Protein AF-A0A945CHH3-F1 (afdb_monomer_lite)

Structure (mmCIF, N/CA/C/O backbone):
data_AF-A0A945CHH3-F1
#
_entry.id   AF-A0A945CHH3-F1
#
loop_
_atom_site.group_PDB
_atom_site.id
_atom_site.type_symbol
_atom_site.label_atom_id
_atom_site.label_alt_id
_atom_site.label_comp_id
_atom_site.label_asym_id
_atom_site.label_entity_id
_atom_site.label_seq_id
_atom_site.pdbx_PDB_ins_code
_atom_site.Cartn_x
_atom_site.Cartn_y
_atom_site.Cartn_z
_atom_site.occupancy
_atom_site.B_iso_or_equiv
_atom_site.auth_seq_id
_atom_site.auth_comp_id
_atom_site.aut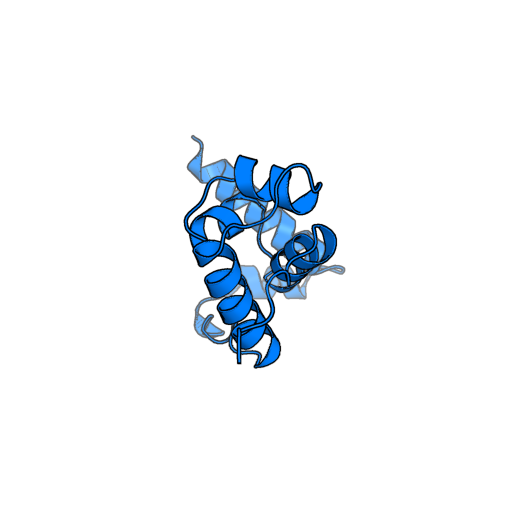h_asym_id
_atom_site.auth_atom_id
_atom_site.pdbx_PDB_model_num
ATOM 1 N N . MET A 1 1 ? 19.514 -19.831 -8.475 1.00 31.45 1 MET A N 1
ATOM 2 C CA . MET A 1 1 ? 18.452 -19.225 -9.308 1.00 31.45 1 MET A CA 1
ATOM 3 C C . MET A 1 1 ? 17.882 -18.049 -8.528 1.00 31.45 1 MET A C 1
ATOM 5 O O . MET A 1 1 ? 17.415 -18.240 -7.414 1.00 31.45 1 MET A O 1
ATOM 9 N N . THR A 1 2 ? 18.075 -16.832 -9.029 1.00 30.88 2 THR A N 1
ATOM 10 C CA . THR A 1 2 ? 17.841 -15.565 -8.314 1.00 30.88 2 THR A CA 1
ATOM 11 C C . THR A 1 2 ? 16.360 -15.191 -8.381 1.00 30.88 2 THR A C 1
ATOM 13 O O . THR A 1 2 ? 15.789 -15.193 -9.466 1.00 30.88 2 THR A O 1
ATOM 16 N N . ALA A 1 3 ? 15.728 -14.904 -7.238 1.00 32.62 3 ALA A N 1
ATOM 17 C CA . ALA A 1 3 ? 14.315 -14.520 -7.172 1.00 32.62 3 ALA A CA 1
ATOM 18 C C . ALA A 1 3 ? 14.031 -13.282 -8.053 1.00 32.62 3 ALA A C 1
ATOM 20 O O . ALA A 1 3 ? 14.854 -12.359 -8.052 1.00 32.62 3 ALA A O 1
ATOM 21 N N . PRO A 1 4 ? 12.901 -13.239 -8.787 1.00 40.56 4 PRO A N 1
ATOM 22 C CA . PRO A 1 4 ? 12.595 -12.145 -9.698 1.00 40.56 4 PRO A CA 1
ATOM 23 C C . PRO A 1 4 ? 12.504 -10.826 -8.926 1.00 40.56 4 PRO A C 1
ATOM 25 O O . PRO A 1 4 ? 11.708 -10.652 -8.003 1.00 40.56 4 PRO A O 1
ATOM 28 N N . ASN A 1 5 ? 13.403 -9.923 -9.294 1.00 51.25 5 ASN A N 1
ATOM 29 C CA . ASN A 1 5 ? 13.473 -8.546 -8.842 1.00 51.25 5 ASN A CA 1
ATOM 30 C C . ASN A 1 5 ? 12.454 -7.738 -9.677 1.00 51.25 5 ASN A C 1
ATOM 32 O O . ASN A 1 5 ? 12.384 -7.965 -10.880 1.00 51.25 5 ASN A O 1
ATOM 36 N N . LEU A 1 6 ? 11.711 -6.816 -9.045 1.00 56.81 6 LEU A N 1
ATOM 37 C CA . LEU A 1 6 ? 10.562 -6.028 -9.556 1.00 56.81 6 LEU A CA 1
ATOM 38 C C . LEU A 1 6 ? 9.204 -6.766 -9.623 1.00 56.81 6 LEU A C 1
ATOM 40 O O . LEU A 1 6 ? 8.948 -7.524 -10.551 1.00 56.81 6 LEU A O 1
ATOM 44 N N . LYS A 1 7 ? 8.277 -6.491 -8.687 1.00 71.69 7 LYS A N 1
ATOM 45 C CA . LYS A 1 7 ? 6.874 -6.960 -8.806 1.00 71.69 7 LYS A CA 1
ATOM 46 C C . LYS A 1 7 ? 5.794 -5.997 -8.283 1.00 71.69 7 LYS A C 1
ATOM 48 O O . LYS A 1 7 ? 4.654 -6.409 -8.125 1.00 71.69 7 LYS A O 1
ATOM 53 N N . TRP A 1 8 ? 6.122 -4.729 -8.025 1.00 91.69 8 TRP A N 1
ATOM 54 C CA . TRP A 1 8 ? 5.135 -3.737 -7.576 1.00 91.69 8 TRP A CA 1
ATOM 55 C C . TRP A 1 8 ? 5.194 -2.491 -8.453 1.00 91.69 8 TRP A C 1
ATOM 57 O O . TRP A 1 8 ? 6.095 -1.668 -8.304 1.00 91.69 8 TRP A O 1
ATOM 67 N N . SER A 1 9 ? 4.259 -2.398 -9.402 1.00 95.06 9 SER A N 1
ATOM 68 C CA . SER A 1 9 ? 4.012 -1.181 -10.179 1.00 95.06 9 SER A CA 1
ATOM 69 C C . SER A 1 9 ? 3.163 -0.194 -9.366 1.00 95.06 9 SER A C 1
ATOM 71 O O . SER A 1 9 ? 2.498 -0.614 -8.415 1.00 95.06 9 SER A O 1
ATOM 73 N N . PRO A 1 10 ? 3.127 1.096 -9.743 1.00 96.69 10 PRO A N 1
ATOM 74 C CA . PRO A 1 10 ? 2.298 2.090 -9.059 1.00 96.69 10 PRO A CA 1
ATOM 75 C C . PRO A 1 10 ? 0.822 1.681 -8.995 1.00 96.69 10 PRO A C 1
ATOM 77 O O . PRO A 1 10 ? 0.209 1.679 -7.929 1.00 96.69 10 PRO A O 1
ATOM 80 N N . THR A 1 11 ? 0.291 1.203 -10.124 1.00 96.12 11 THR A N 1
ATOM 81 C CA . THR A 1 11 ? -1.074 0.679 -10.230 1.00 96.12 11 THR A CA 1
ATOM 82 C C . THR A 1 11 ? -1.301 -0.537 -9.337 1.00 96.12 11 THR A C 1
ATOM 84 O O . THR A 1 11 ? -2.343 -0.620 -8.701 1.00 96.12 11 THR A O 1
ATOM 87 N N . ALA A 1 12 ? -0.335 -1.457 -9.237 1.00 96.12 12 ALA A N 1
ATOM 88 C CA . ALA A 1 12 ? -0.479 -2.639 -8.388 1.00 96.12 12 ALA A CA 1
ATOM 89 C C . ALA A 1 12 ? -0.539 -2.270 -6.897 1.00 96.12 12 ALA A C 1
ATOM 91 O O . ALA A 1 12 ? -1.355 -2.822 -6.166 1.00 96.12 12 ALA A O 1
ATOM 92 N N . VAL A 1 13 ? 0.291 -1.319 -6.447 1.00 97.25 13 VAL A N 1
ATOM 93 C CA . VAL A 1 13 ? 0.260 -0.831 -5.055 1.00 97.25 13 VAL A CA 1
ATOM 94 C C . VAL A 1 13 ? -1.095 -0.196 -4.744 1.00 97.25 13 VAL A C 1
ATOM 96 O O . VAL A 1 13 ? -1.703 -0.522 -3.728 1.00 97.25 13 VAL A O 1
ATOM 99 N N . HIS A 1 14 ? -1.586 0.652 -5.650 1.00 97.19 14 HIS A N 1
ATOM 100 C CA . HIS A 1 14 ? -2.889 1.292 -5.516 1.00 97.19 14 HIS A CA 1
ATOM 101 C C . HIS A 1 14 ? -4.030 0.264 -5.461 1.00 97.19 14 HIS A C 1
ATOM 103 O O . HIS A 1 14 ? -4.859 0.316 -4.560 1.00 97.19 14 HIS A O 1
ATOM 109 N N . GLN A 1 15 ? -4.042 -0.710 -6.374 1.00 95.62 15 GLN A N 1
ATOM 110 C CA . GLN A 1 15 ? -5.064 -1.759 -6.421 1.00 95.62 15 GLN A CA 1
ATOM 111 C C . GLN A 1 15 ? -5.085 -2.616 -5.157 1.00 95.62 15 GLN A C 1
ATOM 113 O O . GLN A 1 15 ? -6.163 -2.860 -4.628 1.00 95.62 15 GLN A O 1
ATOM 118 N N . LEU A 1 16 ? -3.920 -3.031 -4.648 1.00 95.00 16 LEU A N 1
ATOM 119 C CA . LEU A 1 16 ? -3.854 -3.789 -3.398 1.00 95.00 16 LEU A CA 1
ATOM 120 C C . LEU A 1 16 ? -4.462 -2.987 -2.240 1.00 95.00 16 LEU A C 1
ATOM 122 O O . LEU A 1 16 ? -5.230 -3.527 -1.450 1.00 95.00 16 LEU A O 1
ATOM 126 N N . ARG A 1 17 ? -4.156 -1.687 -2.154 1.00 95.62 17 ARG A N 1
ATOM 127 C CA . ARG A 1 17 ? -4.724 -0.820 -1.120 1.00 95.62 17 ARG A CA 1
ATOM 128 C C . ARG A 1 17 ? -6.248 -0.704 -1.233 1.00 95.62 17 ARG A C 1
ATOM 130 O O . ARG A 1 17 ? -6.931 -0.792 -0.214 1.00 95.62 17 ARG A O 1
ATOM 137 N N . GLU A 1 18 ? -6.769 -0.500 -2.442 1.00 91.81 18 GLU A N 1
ATOM 138 C CA . GLU A 1 18 ? -8.215 -0.414 -2.695 1.00 91.81 18 GLU A CA 1
ATOM 139 C C . GLU A 1 18 ? -8.924 -1.741 -2.382 1.00 91.81 18 GLU A C 1
ATOM 141 O O . GLU A 1 18 ? -9.955 -1.733 -1.722 1.00 91.81 18 GLU A O 1
ATOM 146 N N . GLN A 1 19 ? -8.337 -2.888 -2.746 1.00 87.31 19 GLN A N 1
ATOM 147 C CA . GLN A 1 19 ? -8.855 -4.217 -2.378 1.00 87.31 19 GLN A CA 1
ATOM 148 C C . GLN A 1 19 ? -8.926 -4.425 -0.863 1.00 87.31 19 GLN A C 1
ATOM 150 O O . GLN A 1 19 ? -9.759 -5.180 -0.370 1.00 87.31 19 GLN A O 1
ATOM 155 N N . MET A 1 20 ? -8.049 -3.753 -0.120 1.00 88.44 20 MET A N 1
ATOM 156 C CA . MET A 1 20 ? -8.048 -3.775 1.335 1.00 88.44 20 MET A CA 1
ATOM 157 C C . MET A 1 20 ? -9.003 -2.742 1.957 1.00 88.44 20 MET A C 1
ATOM 159 O O . MET A 1 20 ? -9.116 -2.708 3.182 1.00 88.44 20 MET A O 1
ATOM 163 N N . ALA A 1 21 ? -9.671 -1.911 1.144 1.00 88.25 21 ALA A N 1
ATOM 164 C CA . ALA A 1 21 ? -10.541 -0.804 1.549 1.00 88.25 21 ALA A CA 1
ATOM 165 C C . ALA A 1 21 ? -9.867 0.208 2.501 1.00 88.25 21 ALA A C 1
ATOM 167 O O . ALA A 1 21 ? -10.501 0.792 3.382 1.00 88.25 21 ALA A O 1
ATOM 168 N N . LEU A 1 22 ? -8.557 0.432 2.339 1.00 86.25 22 LEU A N 1
ATOM 169 C CA . LEU A 1 22 ? -7.779 1.313 3.212 1.00 86.25 22 LEU A CA 1
ATOM 170 C C . LEU A 1 22 ? -7.487 2.667 2.565 1.00 86.25 22 LEU A C 1
ATOM 172 O O . LEU A 1 22 ? -7.137 2.766 1.391 1.00 86.25 22 LEU A O 1
ATOM 176 N N . SER A 1 23 ? -7.500 3.735 3.367 1.00 89.31 23 SER A N 1
ATOM 177 C CA . SER A 1 23 ? -6.889 5.005 2.957 1.00 89.31 23 SER A CA 1
ATOM 178 C C . SER A 1 23 ? -5.362 4.876 2.886 1.00 89.31 23 SER A C 1
ATOM 180 O O . SER A 1 23 ? -4.778 4.037 3.567 1.00 89.31 23 SER A O 1
ATOM 182 N N . GLN A 1 24 ? -4.691 5.751 2.128 1.00 91.44 24 GLN A N 1
ATOM 183 C CA . GLN A 1 24 ? -3.220 5.748 2.010 1.00 91.44 24 GLN A CA 1
ATOM 184 C C . GLN A 1 24 ? -2.497 5.810 3.366 1.00 91.44 24 GLN A C 1
ATOM 186 O O . GLN A 1 24 ? -1.465 5.171 3.519 1.00 91.44 24 GLN A O 1
ATOM 191 N N . GLU A 1 25 ? -3.051 6.532 4.349 1.00 89.94 25 GLU A N 1
ATOM 192 C CA . GLU A 1 25 ? -2.521 6.577 5.724 1.00 89.94 25 GLU A CA 1
ATOM 193 C C . GLU A 1 25 ? -2.608 5.212 6.423 1.00 89.94 25 GLU A C 1
ATOM 195 O O . GLU A 1 25 ? -1.603 4.667 6.852 1.00 89.94 25 GLU A O 1
ATOM 200 N N . ALA A 1 26 ? -3.794 4.599 6.454 1.00 80.44 26 ALA A N 1
ATOM 201 C CA . ALA A 1 26 ? -4.005 3.312 7.113 1.00 80.44 26 ALA A CA 1
ATOM 202 C C . ALA A 1 26 ? -3.195 2.189 6.447 1.00 80.44 26 ALA A C 1
ATOM 204 O O . ALA A 1 26 ? -2.658 1.311 7.114 1.00 80.44 26 ALA A O 1
ATOM 205 N N . PHE A 1 27 ? -3.057 2.236 5.121 1.00 91.31 27 PHE A N 1
ATOM 206 C CA . PHE A 1 27 ? -2.198 1.307 4.397 1.00 91.31 27 PHE A CA 1
ATOM 207 C C . PHE A 1 27 ? -0.713 1.520 4.711 1.00 91.31 27 PHE A C 1
ATOM 209 O O . PHE A 1 27 ? 0.036 0.550 4.797 1.00 91.31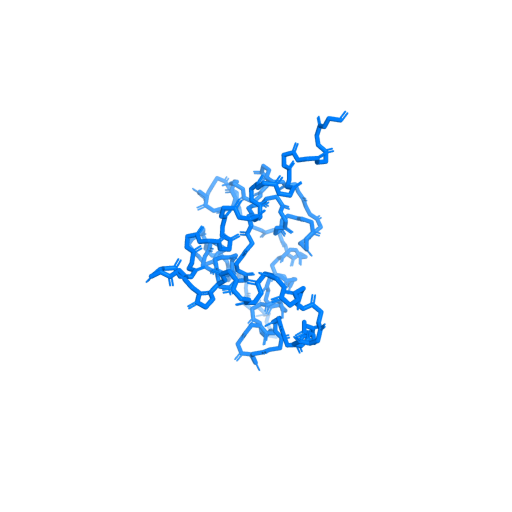 27 PHE A O 1
ATOM 216 N N . ALA A 1 28 ? -0.283 2.768 4.923 1.00 90.88 28 ALA A N 1
ATOM 217 C CA . ALA A 1 28 ? 1.079 3.066 5.343 1.00 90.88 28 ALA A CA 1
ATOM 218 C C . ALA A 1 28 ? 1.396 2.456 6.715 1.00 90.88 28 ALA A C 1
ATOM 220 O O . ALA A 1 28 ? 2.448 1.835 6.852 1.00 90.88 28 ALA A O 1
ATOM 221 N N . GLU A 1 29 ? 0.465 2.536 7.670 1.00 87.06 29 GLU A N 1
ATOM 222 C CA . GLU A 1 29 ? 0.591 1.895 8.987 1.00 87.06 29 GLU A CA 1
ATOM 223 C C . GLU A 1 29 ? 0.746 0.372 8.869 1.00 87.06 29 GLU A C 1
ATOM 225 O O . GLU A 1 29 ? 1.684 -0.205 9.417 1.00 87.06 29 GLU A O 1
ATOM 230 N N . VAL A 1 30 ? -0.098 -0.285 8.061 1.00 88.06 30 VAL A N 1
ATOM 231 C CA . VAL A 1 30 ? -0.009 -1.739 7.812 1.00 88.06 30 VAL A CA 1
ATOM 232 C C . VAL A 1 30 ? 1.333 -2.131 7.186 1.00 88.06 30 VAL A C 1
ATOM 234 O O . VAL A 1 30 ? 1.909 -3.170 7.513 1.00 88.06 30 VAL A O 1
ATOM 237 N N . VAL A 1 31 ? 1.846 -1.307 6.272 1.00 90.00 31 VAL A N 1
ATOM 238 C CA . VAL A 1 31 ? 3.118 -1.554 5.580 1.00 90.00 31 VAL A CA 1
ATOM 239 C C . VAL A 1 31 ? 4.335 -1.139 6.432 1.00 90.00 31 VAL A C 1
ATOM 241 O O . VAL A 1 31 ? 5.465 -1.526 6.121 1.00 90.00 31 VAL A O 1
ATOM 244 N N . GLY A 1 32 ? 4.135 -0.376 7.510 1.00 90.88 32 GLY A N 1
ATOM 245 C CA . GLY A 1 32 ? 5.203 0.172 8.347 1.00 90.88 32 GLY A CA 1
ATOM 246 C C . GLY A 1 32 ? 5.992 1.285 7.652 1.00 90.88 32 GLY A C 1
ATOM 247 O O . GLY A 1 32 ? 7.226 1.306 7.680 1.00 90.88 32 GLY A O 1
ATOM 248 N N . THR A 1 33 ? 5.299 2.185 6.956 1.00 93.69 33 THR A N 1
ATOM 249 C CA . THR A 1 33 ? 5.890 3.335 6.261 1.00 93.69 33 THR A CA 1
ATOM 250 C C . THR A 1 33 ? 5.034 4.591 6.436 1.00 93.69 33 THR A C 1
ATOM 252 O O . THR A 1 33 ? 4.117 4.605 7.241 1.00 93.69 33 THR A O 1
ATOM 255 N N . THR A 1 34 ? 5.337 5.673 5.716 1.00 94.88 34 THR A N 1
ATOM 256 C CA . THR A 1 34 ? 4.571 6.928 5.790 1.00 94.88 34 THR A CA 1
ATOM 257 C C . THR A 1 34 ? 3.577 7.054 4.639 1.00 94.88 34 THR A C 1
ATOM 259 O O . THR A 1 34 ? 3.846 6.582 3.529 1.00 94.88 34 THR A O 1
ATOM 262 N N . ARG A 1 35 ? 2.472 7.786 4.838 1.00 97.19 35 ARG A N 1
ATOM 263 C CA . ARG A 1 35 ? 1.527 8.116 3.755 1.00 97.19 35 ARG A CA 1
ATOM 264 C C . ARG A 1 35 ? 2.205 8.729 2.530 1.00 97.19 35 ARG A C 1
ATOM 266 O O . ARG A 1 35 ? 1.883 8.357 1.404 1.00 97.19 35 ARG A O 1
ATOM 273 N N . GLN A 1 36 ? 3.174 9.628 2.722 1.00 97.06 36 GLN A N 1
ATOM 274 C CA . GLN A 1 36 ? 3.914 10.225 1.603 1.00 97.06 36 GLN A CA 1
ATOM 275 C C . GLN A 1 36 ? 4.696 9.174 0.800 1.00 97.06 36 GLN A C 1
ATOM 277 O O . GLN A 1 36 ? 4.817 9.284 -0.419 1.00 97.06 36 GLN A O 1
ATOM 282 N N . THR A 1 37 ? 5.202 8.133 1.464 1.00 96.69 37 THR A N 1
ATOM 283 C CA . THR A 1 37 ? 5.883 7.022 0.793 1.00 96.69 37 THR A CA 1
ATOM 284 C C . THR A 1 37 ? 4.907 6.218 -0.065 1.00 96.69 37 THR A C 1
ATOM 286 O O . THR A 1 37 ? 5.234 5.915 -1.211 1.00 96.69 37 THR A O 1
ATOM 289 N N . ILE A 1 38 ? 3.692 5.956 0.433 1.00 97.81 38 ILE A N 1
ATOM 290 C CA . ILE A 1 38 ? 2.618 5.318 -0.347 1.00 97.81 38 ILE A CA 1
ATOM 291 C C . ILE A 1 38 ? 2.235 6.171 -1.562 1.00 97.81 38 ILE A C 1
ATOM 293 O O . ILE A 1 38 ? 2.208 5.652 -2.673 1.00 97.81 38 ILE A O 1
ATOM 297 N N . ILE A 1 39 ? 2.045 7.485 -1.390 1.00 97.62 39 ILE A N 1
ATOM 298 C CA . ILE A 1 39 ? 1.788 8.428 -2.496 1.00 97.62 39 ILE A CA 1
ATOM 299 C C . ILE A 1 39 ? 2.891 8.339 -3.556 1.00 97.62 39 ILE A C 1
ATOM 301 O O . ILE A 1 39 ? 2.603 8.271 -4.749 1.00 97.62 39 ILE A O 1
ATOM 305 N N . ASN A 1 40 ? 4.159 8.323 -3.140 1.00 97.19 40 ASN A N 1
ATOM 306 C CA . ASN A 1 40 ? 5.281 8.230 -4.071 1.00 97.19 40 ASN A CA 1
ATOM 307 C C . ASN A 1 40 ? 5.305 6.889 -4.819 1.00 97.19 40 ASN A C 1
ATOM 309 O O . ASN A 1 40 ? 5.721 6.856 -5.977 1.00 97.19 40 ASN A O 1
ATOM 313 N N . TRP A 1 41 ? 4.867 5.799 -4.185 1.00 97.88 41 TRP A N 1
ATOM 314 C CA . TRP A 1 41 ? 4.753 4.493 -4.832 1.00 97.88 41 TRP A CA 1
ATOM 315 C C . TRP A 1 41 ? 3.599 4.443 -5.824 1.00 97.88 41 TRP A C 1
ATOM 317 O O . TRP A 1 41 ? 3.816 4.052 -6.966 1.00 97.88 41 TRP A O 1
ATOM 327 N N . GLU A 1 42 ? 2.409 4.893 -5.427 1.00 98.00 42 GLU A N 1
ATOM 328 C CA . GLU A 1 42 ? 1.197 4.882 -6.259 1.00 98.00 42 GLU A CA 1
ATOM 329 C C . GLU A 1 42 ? 1.277 5.819 -7.472 1.00 98.00 42 GLU A C 1
ATOM 331 O O . GLU A 1 42 ? 0.647 5.548 -8.491 1.00 98.00 42 GLU A O 1
ATOM 336 N N . HIS A 1 43 ? 2.095 6.873 -7.408 1.00 96.75 43 HIS A N 1
ATOM 337 C CA . HIS A 1 43 ? 2.378 7.748 -8.553 1.00 96.75 43 HIS A CA 1
ATOM 338 C C . HIS A 1 43 ? 3.650 7.367 -9.328 1.00 96.75 43 HIS A C 1
ATOM 340 O O . HIS A 1 43 ? 3.963 7.980 -10.346 1.00 96.75 43 HIS A O 1
ATOM 346 N N . GLY A 1 44 ? 4.415 6.375 -8.861 1.00 95.06 44 GLY A N 1
ATOM 347 C CA . GLY A 1 44 ? 5.647 5.928 -9.519 1.00 95.06 44 GLY A CA 1
ATOM 348 C C . GLY A 1 44 ? 6.848 6.861 -9.373 1.00 95.06 44 GLY A C 1
ATOM 349 O O . GLY A 1 44 ? 7.852 6.669 -10.055 1.00 95.06 44 GLY A O 1
ATOM 350 N N . HIS A 1 45 ? 6.793 7.829 -8.458 1.00 96.00 45 HIS A N 1
ATOM 351 C CA . HIS A 1 45 ? 7.950 8.649 -8.088 1.00 96.00 45 HIS A CA 1
ATOM 352 C C . HIS A 1 45 ? 9.048 7.830 -7.397 1.00 96.00 45 HIS A C 1
ATOM 354 O O . HIS A 1 45 ? 10.226 8.169 -7.481 1.00 96.00 45 HIS A O 1
ATOM 360 N N . GLN A 1 46 ? 8.676 6.744 -6.715 1.00 94.12 46 GLN A N 1
ATOM 361 C CA . GLN A 1 46 ? 9.611 5.820 -6.086 1.00 94.12 46 GLN A CA 1
ATOM 362 C C . GLN A 1 46 ? 9.054 4.394 -6.125 1.00 94.12 46 GLN A C 1
ATOM 364 O O . GLN A 1 46 ? 7.859 4.197 -5.965 1.00 94.12 46 GLN A O 1
ATOM 369 N N . ALA A 1 47 ? 9.910 3.383 -6.268 1.00 93.12 47 ALA A N 1
ATOM 370 C CA . ALA A 1 47 ? 9.498 1.987 -6.118 1.00 93.12 47 ALA A CA 1
ATOM 371 C C . ALA A 1 47 ? 9.642 1.492 -4.659 1.00 93.12 47 ALA A C 1
ATOM 373 O O . ALA A 1 47 ? 10.560 1.932 -3.945 1.00 93.12 47 ALA A O 1
ATOM 374 N N . PRO A 1 48 ? 8.810 0.529 -4.214 1.00 94.06 48 PRO A N 1
ATOM 375 C CA . PRO A 1 48 ? 9.021 -0.159 -2.946 1.00 94.06 48 PRO A CA 1
ATOM 376 C C . PRO A 1 48 ? 10.382 -0.869 -2.918 1.00 94.06 48 PRO A C 1
ATOM 378 O O . PRO A 1 48 ? 10.785 -1.550 -3.865 1.00 94.06 48 PRO A O 1
ATOM 381 N N . LYS A 1 49 ? 11.114 -0.715 -1.809 1.00 90.62 49 LYS A N 1
ATOM 382 C CA . LYS A 1 49 ? 12.391 -1.414 -1.587 1.00 90.62 49 LYS A CA 1
ATOM 383 C C . LYS A 1 49 ? 12.144 -2.872 -1.198 1.00 90.62 49 LYS A C 1
ATOM 385 O O . LYS A 1 49 ? 11.059 -3.235 -0.762 1.00 90.62 49 LYS A O 1
ATOM 390 N N . LYS A 1 50 ? 13.191 -3.702 -1.266 1.00 87.81 50 LYS A N 1
ATOM 391 C CA . LYS A 1 50 ? 13.137 -5.164 -1.060 1.00 87.81 50 LYS A CA 1
ATOM 392 C C . LYS A 1 50 ? 12.253 -5.628 0.108 1.00 87.81 50 LYS A C 1
ATOM 394 O O . LYS A 1 50 ? 11.490 -6.569 -0.078 1.00 87.81 50 LYS A O 1
ATOM 399 N N . MET A 1 51 ? 12.360 -5.013 1.289 1.00 87.88 51 MET A N 1
ATOM 400 C CA . MET A 1 51 ? 11.548 -5.410 2.449 1.00 87.88 51 MET A CA 1
ATOM 401 C C . MET A 1 51 ? 10.065 -5.082 2.245 1.00 87.88 51 MET A C 1
ATOM 403 O O . MET A 1 51 ? 9.226 -5.970 2.361 1.00 87.88 51 MET A O 1
ATOM 407 N N . ALA A 1 52 ? 9.760 -3.846 1.846 1.00 91.56 52 ALA A N 1
ATOM 408 C CA . ALA A 1 52 ? 8.401 -3.424 1.528 1.00 91.56 52 ALA A CA 1
ATOM 409 C C . ALA A 1 52 ? 7.780 -4.293 0.426 1.00 91.56 52 ALA A C 1
ATOM 411 O O . ALA A 1 52 ? 6.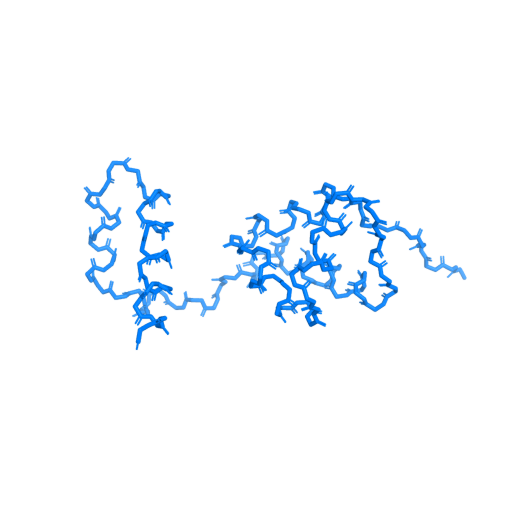666 -4.774 0.580 1.00 91.56 52 ALA A O 1
ATOM 412 N N . SER A 1 53 ? 8.524 -4.605 -0.639 1.00 93.62 53 SER A N 1
ATOM 413 C CA . SER A 1 53 ? 8.046 -5.487 -1.711 1.00 93.62 53 SER A CA 1
ATOM 414 C C . SER A 1 53 ? 7.688 -6.889 -1.217 1.00 93.62 53 SER A C 1
ATOM 416 O O . SER A 1 53 ? 6.750 -7.499 -1.730 1.00 93.62 53 SER A O 1
ATOM 418 N N . ARG A 1 54 ? 8.415 -7.421 -0.225 1.00 89.19 54 ARG A N 1
ATOM 419 C CA . ARG A 1 54 ? 8.085 -8.715 0.392 1.00 89.19 54 ARG A CA 1
ATOM 420 C C . ARG A 1 54 ? 6.807 -8.624 1.216 1.00 89.19 54 ARG A C 1
ATOM 422 O O . ARG A 1 54 ? 5.970 -9.510 1.089 1.00 89.19 54 ARG A O 1
ATOM 429 N N . LEU A 1 55 ? 6.649 -7.563 2.005 1.00 92.31 55 LEU A N 1
ATOM 430 C CA . LEU A 1 55 ? 5.449 -7.349 2.811 1.00 92.31 55 LEU A CA 1
ATOM 431 C C . LEU A 1 55 ? 4.207 -7.154 1.934 1.00 92.31 55 LEU A C 1
ATOM 433 O O . LEU A 1 55 ? 3.221 -7.854 2.126 1.00 92.31 55 LEU A O 1
ATOM 437 N N . LEU A 1 56 ? 4.292 -6.310 0.903 1.00 94.06 56 LEU A N 1
ATOM 438 C CA . LEU A 1 56 ? 3.225 -6.132 -0.086 1.00 94.06 56 LEU A CA 1
ATOM 439 C C . LEU A 1 56 ? 2.841 -7.466 -0.746 1.00 94.06 56 LEU A C 1
ATOM 441 O O . LEU A 1 56 ? 1.665 -7.771 -0.893 1.00 94.06 56 LEU A O 1
ATOM 445 N N . SER A 1 57 ? 3.824 -8.311 -1.079 1.00 94.25 57 SER A N 1
ATOM 446 C CA . SER A 1 57 ? 3.554 -9.649 -1.635 1.00 94.25 57 SER A CA 1
ATOM 447 C C . SER A 1 57 ? 2.839 -10.570 -0.642 1.00 94.25 57 SER A C 1
ATOM 449 O O . SER A 1 57 ? 1.981 -11.356 -1.040 1.00 94.25 57 SER A O 1
ATOM 451 N N . ALA A 1 58 ? 3.180 -10.482 0.646 1.00 90.00 58 ALA A N 1
ATOM 452 C CA . ALA A 1 58 ? 2.521 -11.248 1.697 1.00 90.00 58 ALA A CA 1
ATOM 453 C C . ALA A 1 58 ? 1.077 -10.777 1.933 1.00 90.00 58 ALA A C 1
ATOM 455 O O . ALA A 1 58 ? 0.199 -11.619 2.096 1.00 90.00 58 ALA A O 1
ATOM 456 N N . LEU A 1 59 ? 0.833 -9.462 1.910 1.00 89.69 59 LEU A N 1
ATOM 457 C CA . LEU A 1 59 ? -0.506 -8.870 2.005 1.00 89.69 59 LEU A CA 1
ATOM 458 C C . LEU A 1 59 ? -1.372 -9.267 0.808 1.00 89.69 59 LEU A C 1
ATOM 460 O O . LEU A 1 59 ? -2.464 -9.785 1.000 1.00 89.69 59 LEU A O 1
ATOM 464 N N . ALA A 1 60 ? -0.850 -9.139 -0.414 1.00 92.06 60 ALA A N 1
ATOM 465 C CA . ALA A 1 60 ? -1.549 -9.575 -1.622 1.00 92.06 60 ALA A CA 1
ATOM 466 C C . ALA A 1 60 ? -1.939 -11.053 -1.556 1.00 92.06 60 ALA A C 1
ATOM 468 O O . ALA A 1 60 ? -3.069 -11.410 -1.851 1.00 92.06 60 ALA A O 1
ATOM 469 N N . SER A 1 61 ? -1.037 -11.903 -1.061 1.00 89.62 61 SER A N 1
ATOM 470 C CA . SER A 1 61 ? -1.338 -13.326 -0.895 1.00 89.62 61 SER A CA 1
ATOM 471 C C . SER A 1 61 ? -2.446 -13.584 0.139 1.00 89.62 61 SER A C 1
ATOM 473 O O . SER A 1 61 ? -3.155 -14.574 0.008 1.00 89.62 61 SER A O 1
ATOM 475 N N . GLN A 1 62 ? -2.581 -12.755 1.182 1.00 85.44 62 GLN A N 1
ATOM 476 C CA . GLN A 1 62 ? -3.677 -12.858 2.161 1.00 85.44 62 GLN A CA 1
ATOM 477 C C . GLN A 1 62 ? -5.006 -12.391 1.560 1.00 85.44 62 GLN A C 1
ATOM 479 O O . GLN A 1 62 ? -6.023 -13.054 1.746 1.00 85.44 62 GLN A O 1
ATOM 484 N N . VAL A 1 63 ? -4.983 -11.288 0.807 1.00 85.12 63 VAL A N 1
ATOM 485 C CA . VAL A 1 63 ? -6.146 -10.780 0.065 1.00 85.12 63 VAL A CA 1
ATOM 486 C C . VAL A 1 63 ? -6.629 -11.819 -0.951 1.00 85.12 63 VAL A C 1
ATOM 488 O O . VAL A 1 63 ? -7.808 -12.152 -0.953 1.00 85.12 63 VAL A O 1
ATOM 491 N N . ASP A 1 64 ? -5.722 -12.419 -1.729 1.00 85.12 64 ASP A N 1
ATOM 492 C CA . ASP A 1 64 ? -6.041 -13.466 -2.713 1.00 85.12 64 ASP A CA 1
ATOM 493 C C . ASP A 1 64 ? -6.671 -14.717 -2.074 1.00 85.12 64 ASP A C 1
ATOM 495 O O . ASP A 1 64 ? -7.481 -15.398 -2.701 1.00 85.12 64 ASP A O 1
ATOM 499 N N . ARG A 1 65 ? -6.308 -15.034 -0.822 1.00 85.25 65 ARG A N 1
ATOM 500 C CA . ARG A 1 65 ? -6.909 -16.136 -0.051 1.00 85.25 65 ARG A CA 1
ATOM 501 C C . ARG A 1 65 ? -8.221 -15.754 0.645 1.00 85.25 65 ARG A C 1
ATOM 503 O O . ARG A 1 65 ? -8.825 -16.615 1.274 1.00 85.25 65 ARG A O 1
ATOM 510 N N . GLY A 1 66 ? -8.656 -14.495 0.553 1.00 81.81 66 GLY A N 1
ATOM 511 C CA . GLY A 1 66 ? -9.828 -13.982 1.270 1.00 81.81 66 GLY A CA 1
ATOM 512 C C . GLY A 1 66 ? -9.629 -13.878 2.786 1.00 81.81 66 GLY A C 1
ATOM 513 O O . GLY A 1 66 ? -10.596 -13.786 3.533 1.00 81.81 66 GLY A O 1
ATOM 514 N N . GLU A 1 67 ? -8.383 -13.915 3.261 1.00 78.31 67 GLU A N 1
ATOM 515 C CA . GLU A 1 67 ? -8.059 -13.872 4.693 1.00 78.31 67 GLU A CA 1
ATOM 516 C C . GLU A 1 67 ? -8.040 -12.433 5.228 1.00 78.31 67 GLU A C 1
ATOM 518 O O . GLU A 1 67 ? -8.232 -12.210 6.426 1.00 78.31 67 GLU A O 1
ATOM 523 N N . TRP A 1 68 ? -7.854 -11.446 4.344 1.00 74.56 68 TRP A N 1
ATOM 524 C CA . TRP A 1 68 ? -7.974 -10.031 4.684 1.00 74.56 68 TRP A CA 1
ATOM 525 C C . TRP A 1 68 ? -9.431 -9.678 5.003 1.00 74.56 68 TRP A C 1
ATOM 527 O O . TRP A 1 68 ? -10.321 -9.917 4.194 1.00 74.56 68 TRP A O 1
ATOM 537 N N . GLY A 1 69 ? -9.679 -9.118 6.188 1.00 62.91 69 GLY A N 1
ATOM 538 C CA . GLY A 1 69 ? -11.035 -8.801 6.646 1.00 62.91 69 GLY A CA 1
ATOM 539 C C . GLY A 1 69 ? -11.833 -10.001 7.172 1.00 62.91 69 GLY A C 1
ATOM 540 O O . GLY A 1 69 ? -12.907 -9.795 7.718 1.00 62.91 69 GLY A O 1
ATOM 541 N N . SER A 1 70 ? -11.313 -11.236 7.121 1.00 53.00 70 SER A N 1
ATOM 542 C CA . SER A 1 70 ? -12.013 -12.407 7.695 1.00 53.00 70 SER A CA 1
ATOM 543 C C . SER A 1 70 ? -12.052 -12.427 9.234 1.00 53.00 70 SER A C 1
ATOM 545 O O . SER A 1 70 ? -12.727 -13.262 9.825 1.00 53.00 70 SER A O 1
ATOM 547 N N . GLY A 1 71 ? -11.338 -11.496 9.883 1.00 43.78 71 GLY A N 1
ATOM 548 C CA . GLY A 1 71 ? -11.274 -11.336 11.338 1.00 43.78 71 GLY A CA 1
ATOM 549 C C . GLY A 1 71 ? -12.136 -10.208 11.916 1.00 43.78 71 GLY A C 1
ATOM 550 O O . GLY A 1 71 ? -12.049 -9.969 13.118 1.00 43.78 71 GLY A O 1
ATOM 551 N N . VAL A 1 72 ? -12.945 -9.502 11.112 1.00 46.88 72 VAL A N 1
ATOM 552 C CA . VAL A 1 72 ? -14.083 -8.764 11.683 1.00 46.88 72 VAL A CA 1
ATOM 553 C C . VAL A 1 72 ? -15.182 -9.785 11.935 1.00 46.88 72 VAL A C 1
ATOM 555 O O . VAL A 1 72 ? -15.929 -10.144 11.029 1.00 46.88 72 VAL A O 1
ATOM 558 N N . GLU A 1 73 ? -15.233 -10.305 13.162 1.00 43.25 73 GLU A N 1
ATOM 559 C CA . GLU A 1 73 ? -16.404 -11.040 13.631 1.00 43.25 73 GLU A CA 1
ATOM 560 C C . GLU A 1 73 ? -17.635 -10.169 13.352 1.00 43.25 73 GLU A C 1
ATOM 562 O O . GLU A 1 73 ? -17.692 -9.002 13.743 1.00 43.25 73 GLU A O 1
ATOM 567 N N . GLU A 1 74 ? -18.612 -10.727 12.641 1.00 44.12 74 GLU A N 1
ATOM 568 C CA . GLU A 1 74 ? -19.871 -10.068 12.274 1.00 44.12 74 GLU A CA 1
ATOM 569 C C . GLU A 1 74 ? -20.637 -9.527 13.507 1.00 44.12 74 GLU A C 1
ATOM 571 O O . GLU A 1 74 ? -21.510 -8.669 13.376 1.00 44.12 74 GLU A O 1
ATOM 576 N N . GLU A 1 75 ? -20.256 -9.995 14.700 1.00 42.06 75 GLU A N 1
ATOM 577 C CA . GLU A 1 75 ? -20.714 -9.594 16.033 1.00 42.06 75 GLU A CA 1
ATOM 578 C C . GLU A 1 75 ? -20.216 -8.200 16.481 1.00 42.06 75 GLU A C 1
ATOM 580 O O . GLU A 1 75 ? -20.800 -7.605 17.384 1.00 42.06 75 GLU A O 1
ATOM 585 N N . ALA A 1 76 ? -19.145 -7.664 15.879 1.00 42.19 76 ALA A N 1
ATOM 586 C CA . ALA A 1 76 ? -18.545 -6.378 16.260 1.00 42.19 76 ALA A CA 1
ATOM 587 C C . ALA A 1 76 ? -19.045 -5.185 15.426 1.00 42.19 76 ALA A C 1
ATOM 589 O O . ALA A 1 76 ? -18.658 -4.041 15.685 1.00 42.19 76 ALA A O 1
ATOM 590 N N . ILE A 1 77 ? -19.900 -5.422 14.426 1.00 51.09 77 ILE A N 1
ATOM 591 C CA . ILE A 1 77 ? -20.624 -4.329 13.777 1.00 51.09 77 ILE A CA 1
ATOM 592 C C . ILE A 1 77 ? -21.716 -3.909 14.751 1.00 51.09 77 ILE A C 1
ATOM 594 O O . ILE A 1 77 ? -22.655 -4.669 14.982 1.00 51.09 77 ILE A O 1
ATOM 598 N N . ASP A 1 78 ? -21.579 -2.707 15.318 1.00 52.22 78 ASP A N 1
ATOM 599 C CA . ASP A 1 78 ? -22.623 -2.086 16.133 1.00 52.22 78 ASP A CA 1
ATOM 600 C C . ASP A 1 78 ? -23.989 -2.323 15.454 1.00 52.22 78 ASP A C 1
ATOM 602 O O . ASP A 1 78 ? -24.144 -1.975 14.274 1.00 52.22 78 ASP A O 1
ATOM 606 N N . PRO A 1 79 ? -24.970 -2.940 16.138 1.00 54.78 79 PRO A N 1
ATOM 607 C CA . PRO A 1 79 ? -26.279 -3.230 15.562 1.00 54.78 79 PRO A CA 1
ATOM 608 C C . PRO A 1 79 ? -26.922 -2.011 14.884 1.00 54.78 79 PRO A C 1
ATOM 610 O O . PRO A 1 79 ? -27.600 -2.157 13.869 1.00 54.78 79 PRO A O 1
ATOM 613 N N . GLN A 1 80 ? -26.642 -0.803 15.383 1.00 55.16 80 GLN A N 1
ATOM 614 C CA . GLN A 1 80 ? -27.130 0.454 14.816 1.00 55.16 80 GLN A CA 1
ATOM 615 C C . GLN A 1 80 ? -26.429 0.806 13.496 1.00 55.16 80 GLN A C 1
ATOM 617 O O . GLN A 1 80 ? -27.064 1.343 12.590 1.00 55.16 80 GLN A O 1
ATOM 622 N N . LEU A 1 81 ? -25.148 0.457 13.336 1.00 56.81 81 LEU A N 1
ATOM 623 C CA . LEU A 1 81 ? -24.421 0.599 12.070 1.00 56.81 81 LEU A CA 1
ATOM 624 C C . LEU A 1 81 ? -24.901 -0.420 11.031 1.00 56.81 81 LEU A C 1
ATOM 626 O O . LEU A 1 81 ? -25.048 -0.066 9.863 1.00 56.81 81 LEU A O 1
ATOM 630 N N . LYS A 1 82 ? -25.194 -1.662 11.444 1.00 56.19 82 LYS A N 1
ATOM 631 C CA . LYS A 1 82 ? -25.756 -2.691 10.551 1.00 56.19 82 LYS A CA 1
ATOM 632 C C . LYS A 1 82 ? -27.134 -2.271 10.039 1.00 56.19 82 LYS A C 1
ATOM 634 O O . LYS A 1 82 ? -27.405 -2.377 8.846 1.00 56.19 82 LYS A O 1
ATOM 639 N N . GLU A 1 83 ? -27.974 -1.727 10.915 1.00 60.34 83 GLU A N 1
ATOM 640 C CA . GLU A 1 83 ? -29.295 -1.219 10.543 1.00 60.34 83 GLU A CA 1
ATOM 641 C C . GLU A 1 83 ? -29.216 0.016 9.632 1.00 60.34 83 GLU A C 1
ATOM 643 O O . GLU A 1 83 ? -29.920 0.082 8.626 1.00 60.34 83 GLU A O 1
ATOM 648 N N . LEU A 1 84 ? -28.289 0.941 9.892 1.00 58.94 84 LEU A N 1
ATOM 649 C CA . LEU A 1 84 ? -28.071 2.113 9.040 1.00 58.94 84 LEU A CA 1
ATOM 650 C C . LEU A 1 84 ? -27.564 1.743 7.632 1.00 58.94 84 LEU A C 1
ATOM 652 O O . LEU A 1 84 ? -27.962 2.372 6.652 1.00 58.94 84 LEU A O 1
ATOM 656 N N . VAL A 1 85 ? -26.720 0.711 7.515 1.00 58.00 85 VAL A N 1
ATOM 657 C CA . VAL A 1 85 ? -26.231 0.175 6.229 1.00 58.00 85 VAL A CA 1
ATOM 658 C C . VAL A 1 85 ? -27.326 -0.589 5.466 1.00 58.00 85 VAL A C 1
ATOM 660 O O . VAL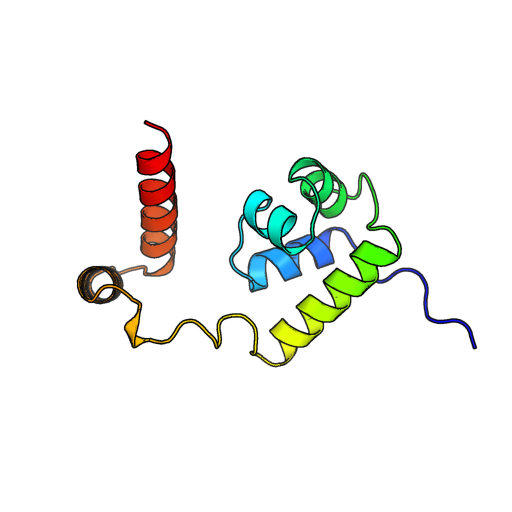 A 1 85 ? -27.331 -0.588 4.239 1.00 58.00 85 VAL A O 1
ATOM 663 N N . LEU A 1 86 ? -28.283 -1.208 6.161 1.00 59.56 86 LEU A N 1
ATOM 664 C CA . LEU A 1 86 ? -29.419 -1.895 5.533 1.00 59.56 86 LEU A CA 1
ATOM 665 C C . LEU A 1 86 ? -30.533 -0.939 5.075 1.00 59.56 86 LEU A C 1
ATOM 667 O O . LEU A 1 86 ? -31.309 -1.290 4.190 1.00 59.56 86 LEU A O 1
ATOM 671 N N . GLN A 1 87 ? -30.622 0.253 5.670 1.00 59.72 87 GLN A N 1
ATOM 672 C CA . GLN A 1 87 ? -31.624 1.272 5.331 1.00 59.72 87 GLN A CA 1
ATOM 673 C C . GLN A 1 87 ? -31.143 2.290 4.281 1.00 59.72 87 GLN A C 1
ATOM 675 O O . GLN A 1 87 ? -31.923 3.143 3.856 1.00 59.72 87 GLN A O 1
ATOM 680 N N . THR A 1 88 ? -29.881 2.219 3.849 1.00 56.66 88 THR A N 1
ATOM 681 C CA . THR A 1 88 ? -29.336 3.072 2.782 1.00 56.66 88 THR A CA 1
ATOM 682 C C . THR A 1 88 ? -29.488 2.410 1.414 1.00 56.66 88 THR A C 1
ATOM 684 O O . THR A 1 88 ? -29.250 1.215 1.258 1.00 56.66 88 THR A O 1
ATOM 687 N N . GLU A 1 89 ? -29.851 3.196 0.400 1.00 57.62 89 GLU A N 1
ATOM 688 C CA . GLU A 1 89 ? -29.907 2.740 -0.998 1.00 57.62 89 GLU A CA 1
ATOM 689 C C . GLU A 1 89 ? -28.504 2.483 -1.585 1.00 57.62 89 GLU A C 1
ATOM 691 O O . GLU A 1 89 ? -28.378 1.789 -2.592 1.00 57.62 89 GLU A O 1
ATOM 696 N N . ASP A 1 90 ? -27.451 3.000 -0.935 1.00 56.31 90 ASP A N 1
ATOM 697 C CA . ASP A 1 90 ? -26.049 2.770 -1.292 1.00 56.31 90 ASP A CA 1
ATOM 698 C C . ASP A 1 90 ? -25.186 2.544 -0.024 1.00 56.31 90 ASP A C 1
ATOM 700 O O . ASP A 1 90 ? -24.882 3.493 0.714 1.00 56.31 90 ASP A O 1
ATOM 704 N N . PRO A 1 91 ? -24.816 1.288 0.289 1.00 49.91 91 PRO A N 1
ATOM 705 C CA . PRO A 1 91 ? -24.064 0.940 1.496 1.00 49.91 91 PRO A CA 1
ATOM 706 C C . PRO A 1 91 ? -22.600 1.400 1.462 1.00 49.91 91 PRO A C 1
ATOM 708 O O . PRO A 1 91 ? -22.005 1.630 2.519 1.00 49.91 91 PRO A O 1
ATOM 711 N N . GLU A 1 92 ? -22.023 1.604 0.277 1.00 50.78 92 GLU A N 1
ATOM 712 C CA . GLU A 1 92 ? -20.620 1.994 0.111 1.00 50.78 92 GLU A CA 1
ATOM 713 C C . GLU A 1 92 ? -20.397 3.450 0.549 1.00 50.78 92 GLU A C 1
ATOM 715 O O . GLU A 1 92 ? -19.442 3.772 1.264 1.00 50.78 92 GLU A O 1
ATOM 720 N N . VAL A 1 93 ? -21.337 4.335 0.200 1.00 51.34 93 VAL A N 1
ATOM 721 C CA . VAL A 1 93 ? -21.315 5.752 0.596 1.00 51.34 93 VAL A CA 1
ATOM 722 C C . VAL A 1 93 ? -21.471 5.904 2.111 1.00 51.34 93 VAL A C 1
ATOM 724 O O . VAL A 1 93 ? -20.786 6.727 2.725 1.00 51.34 93 VAL A O 1
ATOM 727 N N . THR A 1 94 ? -22.319 5.083 2.731 1.00 55.25 94 THR A N 1
ATOM 728 C CA . THR A 1 94 ? -22.612 5.139 4.170 1.00 55.25 94 THR A CA 1
ATOM 729 C C . THR A 1 94 ? -21.425 4.691 5.011 1.00 55.25 94 THR 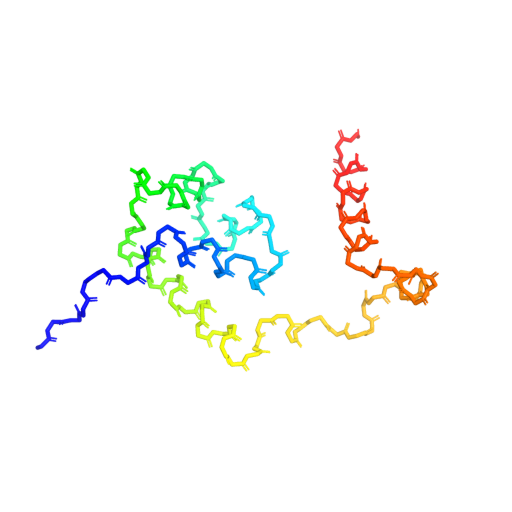A C 1
ATOM 731 O O . THR A 1 94 ? -21.047 5.394 5.948 1.00 55.25 94 THR A O 1
ATOM 734 N N . VAL A 1 95 ? -20.754 3.596 4.640 1.00 54.94 95 VAL A N 1
ATOM 735 C CA . VAL A 1 95 ? -19.535 3.151 5.336 1.00 54.94 95 VAL A CA 1
ATOM 736 C C . VAL A 1 95 ? -18.426 4.200 5.210 1.00 54.94 95 VAL A C 1
ATOM 738 O O . VAL A 1 95 ? -17.783 4.544 6.203 1.00 54.94 95 VAL A O 1
ATOM 741 N N . GLN A 1 96 ? -18.244 4.800 4.030 1.00 49.00 96 GLN A N 1
ATOM 742 C CA . GLN A 1 96 ? -17.253 5.865 3.850 1.00 49.00 96 GLN A CA 1
ATOM 743 C C . GLN A 1 96 ? -17.591 7.144 4.633 1.00 49.00 96 GLN A C 1
ATOM 745 O O . GLN A 1 96 ? -16.687 7.797 5.162 1.00 49.00 96 GLN A O 1
ATOM 750 N N . ALA A 1 97 ? -18.871 7.512 4.729 1.00 46.72 97 ALA A N 1
ATOM 751 C CA . ALA A 1 97 ? -19.322 8.654 5.521 1.00 46.72 97 ALA A CA 1
ATOM 752 C C . ALA A 1 97 ? -19.103 8.421 7.023 1.00 46.72 97 ALA A C 1
ATOM 754 O O . ALA A 1 97 ? -18.589 9.304 7.710 1.00 46.72 97 ALA A O 1
ATOM 755 N N . LEU A 1 98 ? -19.398 7.216 7.512 1.00 52.78 98 LEU A N 1
ATOM 756 C CA . LEU A 1 98 ? -19.190 6.822 8.905 1.00 52.78 98 LEU A CA 1
ATOM 757 C C . LEU A 1 98 ? -17.707 6.804 9.276 1.00 52.78 98 LEU A C 1
ATOM 759 O O . LEU A 1 98 ? -17.317 7.401 10.277 1.00 52.78 98 LEU A O 1
ATOM 763 N N . VAL A 1 99 ? -16.854 6.234 8.422 1.00 54.56 99 VAL A N 1
ATOM 764 C CA . VAL A 1 99 ? -15.394 6.260 8.612 1.00 54.56 99 VAL A CA 1
ATOM 765 C C . VAL A 1 99 ? -14.864 7.699 8.646 1.00 54.56 99 VAL A C 1
ATOM 767 O O . VAL A 1 99 ? -13.970 8.008 9.436 1.00 54.56 99 VAL A O 1
ATOM 770 N N . ARG A 1 100 ? -15.418 8.614 7.837 1.00 48.94 100 ARG A N 1
ATOM 771 C CA . ARG A 1 100 ? -15.061 10.045 7.893 1.00 48.94 100 ARG A CA 1
ATOM 772 C C . ARG A 1 100 ? -15.562 10.731 9.165 1.00 48.94 100 ARG A C 1
ATOM 774 O O . ARG A 1 100 ? -14.850 11.584 9.687 1.00 48.94 100 ARG A O 1
ATOM 781 N N . MET A 1 101 ? -16.754 10.391 9.653 1.00 40.91 101 MET A N 1
ATOM 782 C CA . MET A 1 101 ? -17.326 10.982 10.867 1.00 40.91 101 MET A CA 1
ATOM 783 C C . MET A 1 101 ? -16.587 10.537 12.129 1.00 40.91 101 MET A C 1
ATOM 785 O O . MET A 1 101 ? -16.241 11.391 12.939 1.00 40.91 101 MET A O 1
ATOM 789 N N . VAL A 1 102 ? -16.265 9.246 12.260 1.00 49.59 102 VAL A N 1
ATOM 790 C CA . VAL A 1 102 ? -15.473 8.722 13.389 1.00 49.59 102 VAL A CA 1
ATOM 791 C C . VAL A 1 102 ? -14.109 9.414 13.453 1.00 49.59 102 VAL A C 1
ATOM 793 O O . VAL A 1 102 ? -13.732 9.945 14.491 1.00 49.59 102 VAL A O 1
ATOM 796 N N . ARG A 1 103 ? -13.426 9.552 12.310 1.00 44.06 103 ARG A N 1
ATOM 797 C CA . ARG A 1 103 ? -12.134 10.258 12.226 1.00 44.06 103 ARG A CA 1
ATOM 798 C C . ARG A 1 103 ? -12.213 11.759 12.527 1.00 44.06 103 ARG A C 1
ATOM 800 O O . ARG A 1 103 ? -11.196 12.356 12.857 1.00 44.06 103 ARG A O 1
ATOM 807 N N . LYS A 1 104 ? -13.386 12.386 12.375 1.00 40.31 104 LYS A N 1
ATOM 808 C CA . LYS A 1 104 ? -13.596 13.806 12.700 1.00 40.31 104 LYS A CA 1
ATOM 809 C C . LYS A 1 104 ? -13.826 14.019 14.200 1.00 40.31 104 LYS A C 1
ATOM 811 O O . LYS A 1 104 ? -13.461 15.070 14.705 1.00 40.31 104 LYS A O 1
ATOM 816 N N . LEU A 1 105 ? -14.400 13.034 14.890 1.00 40.72 105 LEU A N 1
ATOM 817 C CA . LEU A 1 105 ? -14.669 13.090 16.330 1.00 40.72 105 LEU A CA 1
ATOM 818 C C . LEU A 1 105 ? -13.420 12.842 17.191 1.00 40.72 105 LEU A C 1
ATOM 820 O O . LEU A 1 105 ? -13.377 13.305 18.319 1.00 40.72 105 LEU A O 1
ATOM 824 N N . GLU A 1 106 ? -12.397 12.161 16.670 1.00 44.34 106 GLU A N 1
ATOM 825 C CA . GLU A 1 106 ? -11.111 11.952 17.368 1.00 44.34 106 GLU A CA 1
ATOM 826 C C . GLU A 1 106 ? -10.124 13.128 17.215 1.00 44.34 106 GLU A C 1
ATOM 828 O O . GLU A 1 106 ? -9.018 13.090 17.753 1.00 44.34 106 GLU A O 1
ATOM 833 N N . ALA A 1 107 ? -10.498 14.158 16.449 1.00 48.00 107 ALA A N 1
ATOM 834 C CA . ALA A 1 107 ? -9.655 15.312 16.134 1.00 48.00 107 ALA A CA 1
ATOM 835 C C . ALA A 1 107 ? -10.006 16.586 16.936 1.00 48.00 107 ALA A C 1
ATOM 837 O O . ALA A 1 107 ? -9.424 17.640 16.666 1.00 48.00 107 ALA A O 1
ATOM 838 N N . GLU A 1 108 ? -10.926 16.492 17.902 1.00 40.38 108 GLU A N 1
ATOM 839 C CA . GLU A 1 108 ? -11.305 17.543 18.867 1.00 40.38 108 GLU A CA 1
ATOM 840 C C . GLU A 1 108 ? -11.021 17.083 20.304 1.00 40.38 108 GLU A C 1
ATOM 842 O O . GLU A 1 108 ? -10.562 17.933 21.102 1.00 40.38 108 GLU A O 1
#

Sequence (108 aa):
MTAPNLKWSPTAVHQLREQMALSQEAFAEVVGTTRQTIINWEHGHQAPKKMASRLLSALASQVDRGEWGSGVEEEAIDPQLKELVLQTEDPEVTVQALVRMVRKLEAE

Secondary structure (DSSP, 8-state):
-PPPP----HHHHHHHHHHTT--HHHHHHHHTS-HHHHHHHHTTSSPPPHHHHHHHHHHHHHHHTT-TTTTS-GGGS-HHHHHHHHSSS-HHHHHHHHHHHHHHHTT-

Radius of gyration: 16.64 Å; chains: 1; bounding box: 50×37×29 Å

pLDDT: mean 73.45,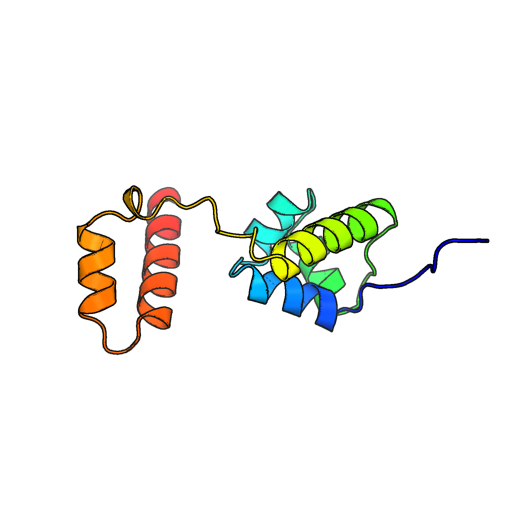 std 21.66, range [30.88, 98.0]

Foldseek 3Di:
DDDDDDDAALCNLVVLCVLLVHDLQVVCVQLVHHSVVNVCRNVVVDPDDPSSVVSSVVSVVCSVVVVRPPPPDPVPCDVVLVVVCVPDPDNVVSVVVVVVVVVVVVVD